Protein AF-A0A845YIT2-F1 (afdb_monomer)

Secondary structure (DSSP, 8-state):
--------HHHHHHHTT--HHHHHHHHT--HHHHHHHHH-HHHHHHHHHHHHHHHHHT--GGGG---------------PPPP---

pLDDT: mean 84.75, std 18.81, range [39.66, 98.62]

Radius of gyration: 20.64 Å; Cα contacts (8 Å, |Δi|>4): 44; chains: 1; bounding box: 56×44×48 Å

Solvent-accessible surface area (backbone atoms only — not comparable to full-atom values): 5604 Å² total; per-residue (Å²): 135,82,86,87,73,76,51,55,55,55,57,56,34,53,78,68,74,51,52,60,58,58,55,11,64,76,69,76,49,56,47,64,57,48,50,37,36,45,74,36,63,65,43,31,52,50,54,52,51,53,50,52,50,22,69,72,67,76,49,55,80,74,73,76,62,80,83,82,74,83,77,87,73,88,82,86,82,82,79,76,78,77,81,90,84,130

Nearest PDB structures (foldseek):
  4j1x-assembly2_C  TM=5.051E-01  e=2.197E-01  Streptomyces wedmorensis
  1zz9-assembly1_A-2  TM=4.687E-01  e=1.563E-01  Streptomyces wedmorensis
  1zz8-assembly2_C  TM=4.679E-01  e=1.917E-01  Streptomyces wedmorensis
  1zz6-assembly1_B-2  TM=5.056E-01  e=2.885E-01  Streptomyces wedmorensis
  1zz7-assembly1_A-2  TM=4.907E-01  e=3.306E-01  Streptomyces wedmorensis

Structure (mmCIF, N/CA/C/O backbone):
data_AF-A0A845YIT2-F1
#
_entry.id   AF-A0A845YIT2-F1
#
loop_
_atom_site.group_PDB
_atom_site.id
_atom_site.type_symbol
_atom_site.label_atom_id
_atom_site.label_alt_id
_atom_site.label_comp_id
_atom_site.label_asym_id
_atom_site.label_entity_id
_atom_site.label_seq_id
_atom_site.pdbx_PDB_ins_code
_atom_site.Cartn_x
_atom_site.Cartn_y
_atom_site.Cartn_z
_atom_site.occupancy
_atom_site.B_iso_or_equiv
_atom_site.auth_seq_id
_atom_site.auth_comp_id
_atom_site.auth_asym_id
_atom_site.auth_atom_id
_atom_site.pdbx_PDB_model_num
ATOM 1 N N . MET A 1 1 ? 10.307 13.646 -18.004 1.00 45.97 1 MET A N 1
ATOM 2 C CA . MET A 1 1 ? 9.072 13.964 -17.255 1.00 45.97 1 MET A CA 1
ATOM 3 C C . MET A 1 1 ? 8.723 12.728 -16.432 1.00 45.97 1 MET A C 1
ATOM 5 O O . MET A 1 1 ? 8.496 11.692 -17.036 1.00 45.97 1 MET A O 1
ATOM 9 N N . GLY A 1 2 ? 8.819 12.758 -15.100 1.00 70.25 2 GLY A N 1
ATOM 10 C CA . GLY A 1 2 ? 8.502 11.578 -14.278 1.00 70.25 2 GLY A CA 1
ATOM 11 C C . GLY A 1 2 ? 6.993 11.419 -14.092 1.00 70.25 2 GLY A C 1
ATOM 12 O O . GLY A 1 2 ? 6.304 12.421 -13.907 1.00 70.25 2 GLY A O 1
ATOM 13 N N . GLU A 1 3 ? 6.483 10.188 -14.131 1.00 78.69 3 GLU A N 1
ATOM 14 C CA . GLU A 1 3 ? 5.075 9.910 -13.827 1.00 78.69 3 GLU A CA 1
ATOM 15 C C . GLU A 1 3 ? 4.735 10.333 -12.387 1.00 78.69 3 GLU A C 1
ATOM 17 O O . GLU A 1 3 ? 5.518 10.127 -11.453 1.00 78.69 3 GLU A O 1
ATOM 22 N N . ASN A 1 4 ? 3.571 10.962 -12.200 1.00 85.62 4 ASN A N 1
ATOM 23 C CA . ASN A 1 4 ? 3.095 11.379 -10.886 1.00 85.62 4 ASN A CA 1
ATOM 24 C C . ASN A 1 4 ? 2.048 10.391 -10.373 1.00 85.62 4 ASN A C 1
ATOM 26 O O . ASN A 1 4 ? 0.891 10.433 -10.783 1.00 85.62 4 ASN A O 1
ATOM 30 N N . TYR A 1 5 ? 2.460 9.511 -9.467 1.00 89.94 5 TYR A N 1
ATOM 31 C CA . TYR A 1 5 ? 1.571 8.525 -8.866 1.00 89.94 5 TYR A CA 1
ATOM 32 C C . TYR A 1 5 ? 0.977 9.031 -7.548 1.00 89.94 5 TYR A C 1
ATOM 34 O O . TYR A 1 5 ? 1.672 9.632 -6.723 1.00 89.94 5 TYR A O 1
ATOM 42 N N . VAL A 1 6 ? -0.302 8.724 -7.327 1.00 91.19 6 VAL A N 1
ATOM 43 C CA . VAL A 1 6 ? -1.059 9.075 -6.117 1.00 91.19 6 VAL A CA 1
ATOM 44 C C . VAL A 1 6 ? -1.513 7.799 -5.412 1.00 91.19 6 VAL A C 1
ATOM 46 O O . VAL A 1 6 ? -1.893 6.824 -6.061 1.00 91.19 6 VAL A O 1
ATOM 49 N N . SER A 1 7 ? -1.484 7.799 -4.078 1.00 93.88 7 SER A N 1
ATOM 50 C CA . SER A 1 7 ? -1.930 6.651 -3.290 1.00 93.88 7 SER A CA 1
ATOM 51 C C . SER A 1 7 ?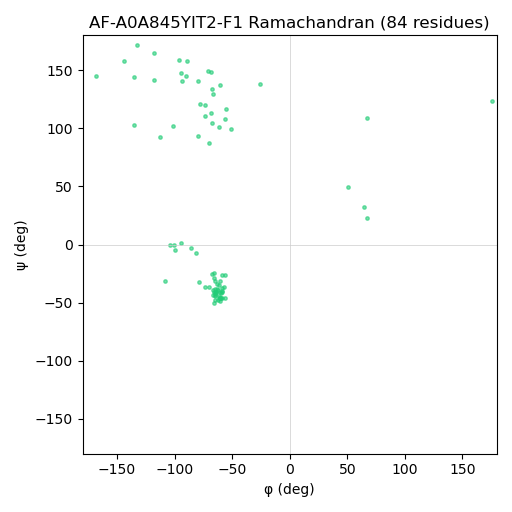 -3.433 6.438 -3.420 1.00 93.88 7 SER A C 1
ATOM 53 O O . SER A 1 7 ? -4.222 7.368 -3.260 1.00 93.88 7 SER A O 1
ATOM 55 N N . ARG A 1 8 ? -3.839 5.185 -3.644 1.00 95.12 8 ARG A N 1
ATOM 56 C CA . ARG A 1 8 ? -5.247 4.765 -3.603 1.00 95.12 8 ARG A CA 1
ATOM 57 C C . ARG A 1 8 ? -5.647 4.080 -2.297 1.00 95.12 8 ARG A C 1
ATOM 59 O O . ARG A 1 8 ? -6.831 3.803 -2.118 1.00 95.12 8 ARG A O 1
ATOM 66 N N . VAL A 1 9 ? -4.702 3.848 -1.382 1.00 95.88 9 VAL A N 1
ATOM 67 C CA . VAL A 1 9 ? -4.925 3.083 -0.141 1.00 95.88 9 VAL A CA 1
ATOM 68 C C . VAL A 1 9 ? -6.070 3.678 0.681 1.00 95.88 9 VAL A C 1
ATOM 70 O O . VAL A 1 9 ? -6.986 2.959 1.070 1.00 95.88 9 VAL A O 1
ATOM 73 N N . GLY A 1 10 ? -6.088 5.003 0.856 1.00 96.19 10 GLY A N 1
ATOM 74 C CA . GLY A 1 10 ? -7.121 5.676 1.648 1.00 96.19 10 GLY A CA 1
ATOM 75 C C . GLY A 1 10 ? -8.523 5.554 1.046 1.00 96.19 10 GLY A C 1
ATOM 76 O O . GLY A 1 10 ? -9.483 5.352 1.785 1.00 96.19 10 GLY A O 1
ATOM 77 N N . LYS A 1 11 ? -8.640 5.616 -0.288 1.00 97.25 11 LYS A N 1
ATOM 78 C CA . LYS A 1 11 ? -9.915 5.437 -0.998 1.00 97.25 11 LYS A CA 1
ATOM 79 C C . LYS A 1 11 ? -10.437 4.007 -0.832 1.00 97.25 11 LYS A C 1
ATOM 81 O O . LYS A 1 11 ? -11.569 3.827 -0.403 1.00 97.25 11 LYS A O 1
ATOM 86 N N . LEU A 1 12 ? -9.590 3.009 -1.090 1.00 97.88 12 LEU A N 1
ATOM 87 C CA . LEU A 1 12 ? -9.950 1.590 -0.957 1.00 97.88 12 LEU A CA 1
ATOM 88 C C . LEU A 1 12 ? -10.355 1.239 0.479 1.00 97.88 12 LEU A C 1
ATOM 90 O O . LEU A 1 12 ? -11.332 0.530 0.705 1.00 97.88 12 LEU A O 1
ATOM 94 N N . ARG A 1 13 ? -9.634 1.781 1.465 1.00 97.75 13 ARG A N 1
ATOM 95 C CA . ARG A 1 13 ? -9.964 1.611 2.878 1.00 97.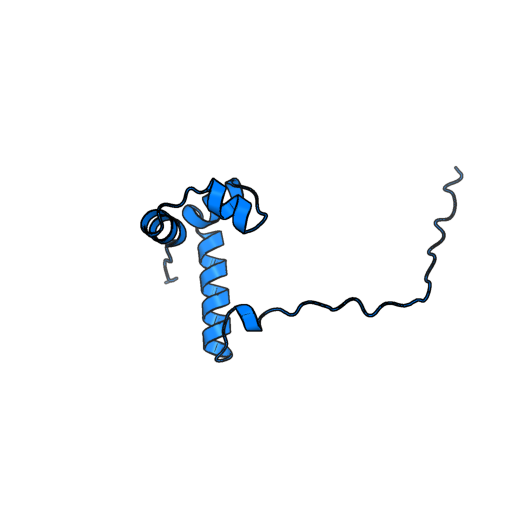75 13 ARG A CA 1
ATOM 96 C C . ARG A 1 13 ? -11.357 2.168 3.209 1.00 97.75 13 ARG A C 1
ATOM 98 O O . ARG A 1 13 ? -12.129 1.496 3.890 1.00 97.75 13 ARG A O 1
ATOM 105 N N . GLN A 1 14 ? -11.680 3.374 2.734 1.00 98.00 14 GLN A N 1
ATOM 106 C CA . GLN A 1 14 ? -12.986 4.011 2.957 1.00 98.00 14 GLN A CA 1
ATOM 107 C C . GLN A 1 14 ? -14.129 3.248 2.277 1.00 98.00 14 GLN A C 1
ATOM 109 O O . GLN A 1 14 ? -15.164 3.045 2.903 1.00 98.00 14 GLN A O 1
ATOM 114 N N . GLU A 1 15 ? -13.925 2.757 1.051 1.00 98.44 15 GLU A N 1
ATOM 115 C CA . GLU A 1 15 ? -14.894 1.911 0.330 1.00 98.44 15 GLU A CA 1
ATOM 116 C C . GLU A 1 15 ? -15.228 0.615 1.087 1.00 98.44 15 GLU A C 1
ATOM 118 O O . GLU A 1 15 ? -16.316 0.065 0.936 1.00 98.44 15 GLU A O 1
ATOM 123 N N . LYS A 1 16 ? -14.306 0.133 1.929 1.00 98.12 16 LYS A N 1
ATOM 124 C CA . LYS A 1 16 ? -14.494 -1.039 2.796 1.00 98.12 16 LYS A CA 1
ATOM 125 C C . LYS A 1 16 ? -14.970 -0.695 4.213 1.00 98.12 16 LYS A C 1
ATOM 127 O O . LYS A 1 16 ? -15.110 -1.602 5.026 1.00 98.12 16 LYS A O 1
ATOM 132 N N . GLY A 1 17 ? -15.199 0.582 4.532 1.00 98.25 17 GLY A N 1
ATOM 133 C CA . GLY A 1 17 ? -15.623 1.017 5.869 1.00 98.25 17 GLY A CA 1
ATOM 134 C C . GLY A 1 17 ? -14.566 0.813 6.962 1.00 98.25 17 GLY A C 1
ATOM 135 O O . GLY A 1 17 ? -14.911 0.711 8.136 1.00 98.25 17 GLY A O 1
ATOM 136 N N . LEU A 1 18 ? -13.283 0.735 6.595 1.00 98.44 18 LEU A N 1
ATOM 137 C CA . LEU A 1 18 ? -12.190 0.450 7.525 1.00 98.44 18 LEU A CA 1
ATOM 138 C C . LEU A 1 18 ? -11.528 1.737 8.043 1.00 98.44 18 LEU A C 1
ATOM 140 O O . LEU A 1 18 ? -11.384 2.739 7.338 1.00 98.44 18 LEU A O 1
ATOM 144 N N . THR A 1 19 ? -11.053 1.712 9.282 1.00 98.56 19 THR A N 1
ATOM 145 C CA . THR A 1 19 ? -10.200 2.753 9.878 1.00 98.56 19 THR A CA 1
ATOM 146 C C . THR A 1 19 ? -8.720 2.458 9.617 1.00 98.56 19 THR A C 1
ATOM 148 O O . THR A 1 19 ? -8.344 1.315 9.360 1.00 98.56 19 THR A O 1
ATOM 151 N N . GLN A 1 20 ? -7.848 3.475 9.680 1.00 98.62 20 GLN A N 1
ATOM 152 C CA . GLN A 1 20 ? -6.394 3.258 9.542 1.00 98.62 20 GLN A CA 1
ATOM 153 C C . GLN A 1 20 ? -5.873 2.264 10.593 1.00 98.62 20 GLN A C 1
ATOM 155 O O . GLN A 1 20 ? -5.016 1.442 10.287 1.00 98.62 20 GLN A O 1
ATOM 160 N N . ARG A 1 21 ? -6.437 2.311 11.808 1.00 98.62 21 ARG A N 1
ATOM 161 C CA . ARG A 1 21 ? -6.097 1.406 12.908 1.00 98.62 21 ARG A CA 1
ATOM 162 C C . ARG A 1 21 ? -6.465 -0.049 12.610 1.00 98.62 21 ARG A C 1
ATOM 164 O O . ARG A 1 21 ? -5.639 -0.912 12.851 1.00 98.62 21 ARG A O 1
ATOM 171 N N . GLN A 1 22 ? -7.626 -0.317 12.013 1.00 98.62 22 GLN A N 1
ATOM 172 C CA . GLN A 1 22 ? -8.004 -1.684 11.622 1.00 98.62 22 GLN A CA 1
ATOM 173 C C . GLN A 1 22 ? -7.063 -2.277 10.563 1.00 98.62 22 GLN A C 1
ATOM 175 O O . GLN A 1 22 ? -6.730 -3.453 10.638 1.00 98.62 22 GLN A O 1
ATOM 180 N N . ILE A 1 23 ? -6.604 -1.474 9.595 1.00 98.31 23 ILE A N 1
ATOM 181 C CA . ILE A 1 23 ? -5.591 -1.921 8.623 1.00 98.31 23 ILE A CA 1
ATOM 182 C C . ILE A 1 23 ? -4.257 -2.208 9.320 1.00 98.31 23 ILE A C 1
ATOM 184 O O . ILE A 1 23 ? -3.618 -3.213 9.032 1.00 98.31 23 ILE A O 1
ATOM 188 N N . ALA A 1 24 ? -3.845 -1.327 10.234 1.00 98.38 24 ALA A N 1
ATOM 189 C CA . ALA A 1 24 ? -2.604 -1.467 10.986 1.00 98.38 24 ALA A CA 1
ATOM 190 C C . ALA A 1 24 ? -2.597 -2.755 11.829 1.00 98.38 24 ALA A C 1
ATOM 192 O O . ALA A 1 24 ? -1.669 -3.551 11.724 1.00 98.38 24 ALA A O 1
ATOM 193 N N . GLU A 1 25 ? -3.679 -2.995 12.577 1.00 98.44 25 GLU A N 1
ATOM 194 C CA . GLU A 1 25 ? -3.899 -4.208 13.373 1.00 98.44 25 GLU A CA 1
ATOM 195 C C . GLU A 1 25 ? -3.900 -5.469 12.491 1.00 98.44 25 GLU A C 1
ATOM 197 O O . GLU A 1 25 ? -3.206 -6.431 12.805 1.00 98.44 25 GLU A O 1
ATOM 202 N N . ALA A 1 26 ? -4.611 -5.455 11.356 1.00 97.81 26 ALA A N 1
ATOM 203 C CA . ALA A 1 26 ? -4.700 -6.608 10.457 1.00 97.81 26 ALA A CA 1
ATOM 204 C C . ALA A 1 26 ? -3.364 -6.987 9.793 1.00 97.81 26 ALA A C 1
ATOM 206 O O . ALA A 1 26 ? -3.162 -8.148 9.450 1.00 97.81 26 ALA A O 1
ATOM 207 N N . LEU A 1 27 ? -2.470 -6.015 9.589 1.00 97.00 27 LEU A N 1
ATOM 208 C CA . LEU A 1 27 ? -1.180 -6.213 8.923 1.00 97.00 27 LEU A CA 1
ATOM 209 C C . LEU A 1 27 ? 0.009 -6.250 9.895 1.00 97.00 27 LEU A C 1
ATOM 211 O O . LEU A 1 27 ? 1.144 -6.385 9.447 1.00 97.00 27 LEU A O 1
ATOM 215 N N . GLY A 1 28 ? -0.225 -6.097 11.203 1.00 97.75 28 GLY A N 1
ATOM 216 C CA . GLY A 1 28 ? 0.837 -6.082 12.212 1.00 97.75 28 GLY A CA 1
ATOM 217 C C . GLY A 1 28 ? 1.813 -4.905 12.078 1.00 97.75 28 GLY A C 1
ATOM 218 O O . GLY A 1 28 ? 2.995 -5.053 12.377 1.00 97.75 28 GLY A O 1
ATOM 219 N N . VAL A 1 29 ? 1.346 -3.740 11.616 1.00 97.75 29 VAL A N 1
ATOM 220 C CA . VAL A 1 29 ? 2.167 -2.523 11.447 1.00 97.75 29 VAL A CA 1
ATOM 221 C C . VAL A 1 29 ? 1.660 -1.378 12.322 1.00 97.75 29 VAL A C 1
ATOM 223 O O . VAL A 1 29 ? 0.531 -1.399 12.800 1.00 97.75 29 VAL A O 1
ATOM 226 N N . ASP A 1 30 ? 2.467 -0.330 12.502 1.00 98.12 30 ASP A N 1
ATOM 227 C CA . ASP A 1 3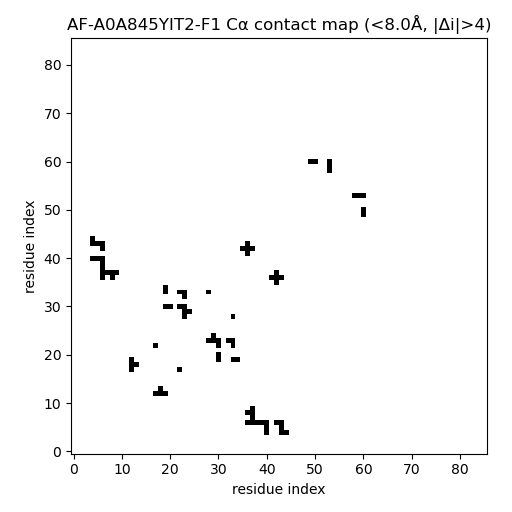0 ? 2.020 0.886 13.189 1.00 98.12 30 ASP A CA 1
ATOM 228 C C . ASP A 1 30 ? 1.015 1.709 12.350 1.00 98.12 30 ASP A C 1
ATOM 230 O O . ASP A 1 30 ? 1.087 1.770 11.118 1.00 98.12 30 ASP A O 1
ATOM 234 N N . VAL A 1 31 ? 0.095 2.419 13.012 1.00 98.00 31 VAL A N 1
ATOM 235 C CA . VAL A 1 31 ? -0.906 3.277 12.344 1.00 98.00 31 VAL A CA 1
ATOM 236 C C . VAL A 1 31 ? -0.248 4.396 11.524 1.00 98.00 31 VAL A C 1
ATOM 238 O O . VAL A 1 31 ? -0.778 4.800 10.482 1.00 98.00 31 VAL A O 1
ATOM 241 N N . SER A 1 32 ? 0.918 4.899 11.946 1.00 96.12 32 SER A N 1
ATOM 242 C CA . SER A 1 32 ? 1.688 5.889 11.186 1.00 96.12 32 SER A CA 1
ATOM 243 C C . SER A 1 32 ? 2.198 5.332 9.854 1.00 96.12 32 SER A C 1
ATOM 245 O O . SER A 1 32 ? 2.219 6.072 8.870 1.00 96.12 32 SER A O 1
ATOM 247 N N . THR A 1 33 ? 2.497 4.032 9.770 1.00 95.44 33 THR A N 1
ATOM 248 C CA . THR A 1 33 ? 2.858 3.350 8.519 1.00 95.44 33 THR A CA 1
ATOM 249 C C . THR A 1 33 ? 1.703 3.404 7.523 1.00 95.44 33 THR A C 1
ATOM 251 O O . THR A 1 33 ? 1.889 3.837 6.385 1.00 95.44 33 THR A O 1
ATOM 254 N N . VAL A 1 34 ? 0.481 3.084 7.966 1.00 96.56 34 VAL A N 1
ATOM 255 C CA . VAL A 1 34 ? -0.728 3.177 7.127 1.00 96.56 34 VAL A CA 1
ATOM 256 C C . VAL A 1 34 ? -0.976 4.618 6.680 1.00 96.56 34 VAL A C 1
ATOM 258 O O . VAL A 1 34 ? -1.219 4.883 5.502 1.00 96.56 34 VAL A O 1
ATOM 261 N N . ARG A 1 35 ? -0.845 5.586 7.593 1.00 95.25 35 ARG A N 1
ATOM 262 C CA . ARG A 1 35 ? -0.942 7.015 7.259 1.00 95.25 35 ARG A CA 1
ATOM 263 C C . ARG A 1 35 ? 0.096 7.431 6.212 1.00 95.25 35 ARG A C 1
ATOM 265 O O . ARG A 1 35 ? -0.235 8.210 5.317 1.00 95.25 35 ARG A O 1
ATOM 272 N N . ASN A 1 36 ? 1.324 6.927 6.310 1.00 93.88 36 ASN A N 1
ATOM 273 C CA . ASN A 1 36 ? 2.388 7.209 5.352 1.00 93.88 36 ASN A CA 1
ATOM 274 C C . ASN A 1 36 ? 2.073 6.614 3.980 1.00 93.88 36 ASN A C 1
ATOM 276 O O . ASN A 1 36 ? 2.276 7.297 2.980 1.00 93.88 36 ASN A O 1
ATOM 280 N N . TRP A 1 37 ? 1.502 5.411 3.904 1.00 95.12 37 TRP A N 1
ATOM 281 C CA . TRP A 1 37 ? 1.018 4.864 2.634 1.00 95.12 37 TRP A CA 1
ATOM 282 C C . TRP A 1 37 ? -0.080 5.723 2.004 1.00 95.12 37 TRP A C 1
ATOM 284 O O . TRP A 1 37 ? -0.133 5.833 0.782 1.00 95.12 37 TRP A O 1
ATOM 294 N N . GLU A 1 38 ? -0.947 6.347 2.806 1.00 94.81 38 GLU A N 1
ATOM 295 C CA . GLU A 1 38 ? -2.039 7.198 2.312 1.00 94.81 38 GLU A CA 1
ATOM 296 C C . GLU A 1 38 ? -1.589 8.606 1.893 1.00 94.81 38 GLU A C 1
ATOM 298 O O . GLU A 1 38 ? -2.183 9.179 0.982 1.00 94.81 38 GLU A O 1
ATOM 303 N N . LYS A 1 39 ? -0.565 9.174 2.544 1.00 89.12 39 LYS A N 1
ATOM 304 C CA . LYS A 1 39 ? -0.143 10.574 2.338 1.00 89.12 39 LYS A CA 1
ATOM 305 C C . LYS A 1 39 ? 1.181 10.750 1.594 1.00 89.12 39 LYS A C 1
ATOM 307 O O . LYS A 1 39 ? 1.365 11.773 0.939 1.00 89.12 39 LYS A O 1
ATOM 312 N N . SER A 1 40 ? 2.123 9.818 1.730 1.00 80.62 40 SER A N 1
ATOM 313 C CA . SER A 1 40 ? 3.485 9.975 1.208 1.00 80.62 40 SER A CA 1
ATOM 314 C C . SER A 1 40 ? 3.620 9.446 -0.214 1.00 80.62 40 SER A C 1
ATOM 316 O O . SER A 1 40 ? 3.069 8.406 -0.574 1.00 80.62 40 S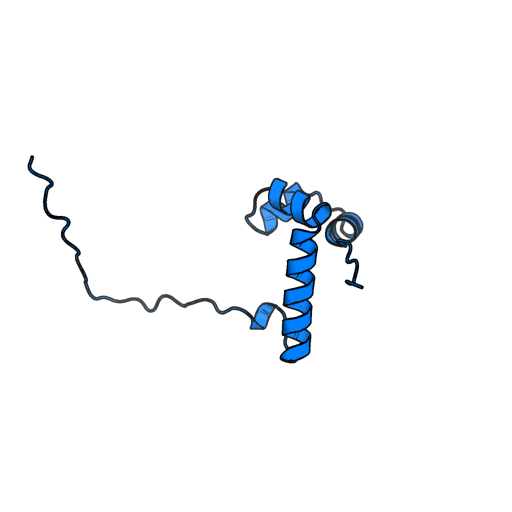ER A O 1
ATOM 318 N N . ARG A 1 41 ? 4.454 10.124 -1.009 1.00 77.31 41 ARG A N 1
ATOM 319 C CA . ARG A 1 41 ? 4.856 9.657 -2.343 1.00 77.31 41 ARG A CA 1
ATOM 320 C C . ARG A 1 41 ? 5.727 8.402 -2.271 1.00 77.31 41 ARG A C 1
ATOM 322 O O . ARG A 1 41 ? 5.753 7.641 -3.231 1.00 77.31 41 ARG A O 1
ATOM 329 N N . ASP A 1 42 ? 6.428 8.168 -1.163 1.00 79.69 42 ASP A N 1
ATOM 330 C CA . ASP A 1 42 ? 7.361 7.041 -1.057 1.00 79.69 42 ASP A CA 1
ATOM 331 C C . ASP A 1 42 ? 6.644 5.695 -0.916 1.00 79.69 42 ASP A C 1
ATOM 333 O O . ASP A 1 42 ? 7.043 4.731 -1.567 1.00 79.69 42 ASP A O 1
ATOM 337 N N . GLY A 1 43 ? 5.518 5.649 -0.191 1.00 80.50 43 GLY A N 1
ATOM 338 C CA . GLY A 1 43 ? 4.650 4.466 -0.166 1.00 80.50 43 GLY A CA 1
ATOM 339 C C . GLY A 1 43 ? 4.124 4.122 -1.562 1.00 80.50 43 GLY A C 1
ATOM 340 O O . GLY A 1 43 ? 4.177 2.972 -1.989 1.00 80.50 43 GLY A O 1
ATOM 341 N N . VAL A 1 44 ? 3.724 5.142 -2.330 1.00 90.06 44 VAL A N 1
ATOM 342 C CA . VAL A 1 44 ? 3.248 4.957 -3.708 1.00 90.06 44 VAL A CA 1
ATOM 343 C C . VAL A 1 44 ? 4.342 4.413 -4.623 1.00 90.06 44 VAL A C 1
ATOM 345 O O . VAL A 1 44 ? 4.080 3.505 -5.408 1.00 90.06 44 VAL A O 1
ATOM 348 N N . LYS A 1 45 ? 5.580 4.911 -4.507 1.00 90.44 45 LYS A N 1
ATOM 349 C CA . LYS A 1 45 ? 6.712 4.393 -5.293 1.00 90.44 45 LYS A CA 1
ATOM 350 C C . LYS A 1 45 ? 6.950 2.905 -5.038 1.00 90.44 45 LYS A C 1
ATOM 352 O O . LYS A 1 45 ? 7.280 2.195 -5.984 1.00 90.44 45 LYS A O 1
ATOM 357 N N . MET A 1 46 ? 6.789 2.432 -3.799 1.00 91.12 46 MET A N 1
ATOM 358 C CA . MET A 1 46 ? 6.922 1.005 -3.490 1.00 91.12 46 MET A CA 1
ATOM 359 C C . MET A 1 46 ? 5.833 0.182 -4.187 1.00 91.12 46 MET A C 1
ATOM 361 O O . MET A 1 46 ? 6.160 -0.779 -4.878 1.00 91.12 46 MET A O 1
ATOM 365 N N . PHE A 1 47 ? 4.565 0.601 -4.104 1.00 93.44 47 PHE A N 1
ATOM 366 C CA . PHE A 1 47 ? 3.468 -0.089 -4.796 1.00 93.44 47 PHE A CA 1
ATOM 367 C C . PHE A 1 47 ? 3.673 -0.142 -6.315 1.00 93.44 47 PHE A C 1
ATOM 369 O O . PHE A 1 47 ? 3.449 -1.180 -6.926 1.00 93.44 47 PHE A O 1
ATOM 376 N N . VAL A 1 48 ? 4.168 0.943 -6.921 1.00 94.44 48 VAL A N 1
ATOM 377 C CA . VAL A 1 48 ? 4.489 0.983 -8.358 1.00 94.44 48 VAL A CA 1
ATOM 378 C C . VAL A 1 48 ? 5.611 0.009 -8.714 1.00 94.44 48 VAL A C 1
ATOM 380 O O . VAL A 1 48 ? 5.537 -0.649 -9.746 1.00 94.4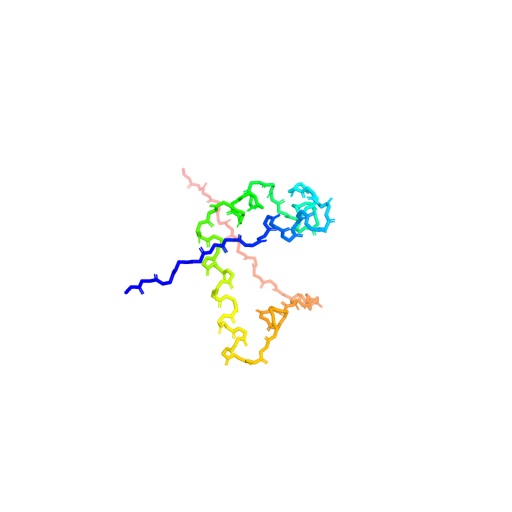4 48 VAL A O 1
ATOM 383 N N . ARG A 1 49 ? 6.657 -0.099 -7.885 1.00 95.19 49 ARG A N 1
ATOM 384 C CA . ARG A 1 49 ? 7.747 -1.062 -8.118 1.00 95.19 49 ARG A CA 1
ATOM 385 C C . ARG A 1 49 ? 7.251 -2.501 -8.028 1.00 95.19 49 ARG A C 1
ATOM 387 O O . ARG A 1 49 ? 7.588 -3.284 -8.903 1.00 95.19 49 ARG A O 1
ATOM 394 N N . VAL A 1 50 ? 6.436 -2.822 -7.022 1.00 96.44 50 VAL A N 1
ATOM 395 C CA . VAL A 1 50 ? 5.832 -4.157 -6.875 1.00 96.44 50 VAL A CA 1
ATOM 396 C C . VAL A 1 50 ? 4.947 -4.485 -8.074 1.00 96.44 50 VAL A C 1
ATOM 398 O O . VAL A 1 50 ? 5.104 -5.555 -8.647 1.00 96.44 50 VAL A O 1
ATOM 401 N N . ALA A 1 51 ? 4.090 -3.555 -8.508 1.00 96.44 51 ALA A N 1
ATOM 402 C CA . ALA A 1 51 ? 3.262 -3.744 -9.700 1.00 96.44 51 ALA A CA 1
ATOM 403 C C . ALA A 1 51 ? 4.117 -4.007 -10.951 1.00 96.44 51 ALA A C 1
ATOM 405 O O . ALA A 1 51 ? 3.884 -4.980 -11.652 1.00 96.44 51 ALA A O 1
ATOM 406 N N . LYS A 1 52 ? 5.180 -3.219 -11.170 1.00 96.94 52 LYS A N 1
ATOM 407 C CA . LYS A 1 52 ? 6.104 -3.431 -12.297 1.00 96.94 52 LYS A CA 1
ATOM 408 C C . LYS A 1 52 ? 6.851 -4.764 -12.228 1.00 96.94 52 LYS A C 1
ATOM 410 O O . LYS A 1 52 ? 7.146 -5.323 -13.275 1.00 96.94 52 LYS A O 1
ATOM 415 N N . LEU A 1 53 ? 7.184 -5.256 -11.032 1.00 98.25 53 LEU A N 1
ATOM 416 C CA . LEU A 1 53 ? 7.763 -6.595 -10.871 1.00 98.25 53 LEU A CA 1
ATOM 417 C C . LEU A 1 53 ? 6.750 -7.682 -11.243 1.00 98.25 53 LEU A C 1
ATOM 419 O O . LEU A 1 53 ? 7.111 -8.605 -11.960 1.00 98.25 53 LEU A O 1
ATOM 423 N N . CYS A 1 54 ? 5.497 -7.538 -10.805 1.00 98.50 54 CYS A N 1
ATOM 424 C CA . CYS A 1 54 ? 4.414 -8.460 -11.152 1.00 98.50 54 CYS A CA 1
ATOM 425 C C . CYS A 1 54 ? 4.176 -8.495 -12.670 1.00 98.50 54 CYS A C 1
ATOM 427 O O . CYS A 1 54 ? 4.137 -9.574 -13.250 1.00 98.50 54 CYS A O 1
ATOM 429 N N . ASP A 1 55 ? 4.119 -7.327 -13.322 1.00 98.12 55 ASP A N 1
ATOM 430 C CA . ASP A 1 55 ? 3.972 -7.221 -14.780 1.00 98.12 55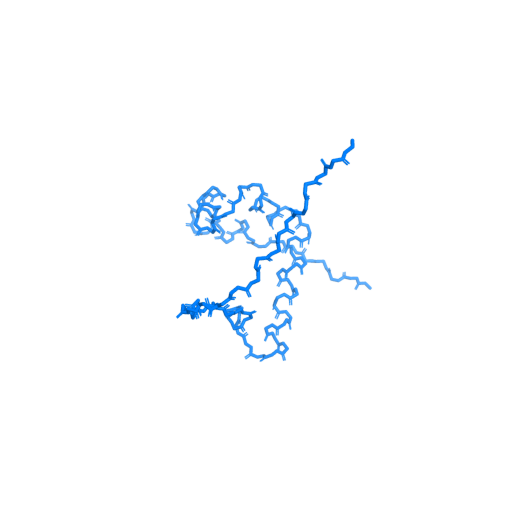 ASP A CA 1
ATOM 431 C C . ASP A 1 55 ? 5.167 -7.841 -15.525 1.00 98.12 55 ASP A C 1
ATOM 433 O O . ASP A 1 55 ? 5.001 -8.469 -16.568 1.00 98.12 55 ASP A O 1
ATOM 437 N N . LEU A 1 56 ? 6.387 -7.656 -15.004 1.00 98.44 56 LEU A N 1
ATOM 438 C CA . LEU A 1 56 ? 7.614 -8.166 -15.620 1.00 98.44 56 LEU A CA 1
ATOM 439 C C . LEU A 1 56 ? 7.727 -9.691 -15.533 1.00 98.44 56 LEU A C 1
ATOM 441 O O . LEU A 1 56 ? 8.270 -10.313 -16.445 1.00 98.44 56 LEU A O 1
ATOM 445 N N . PHE A 1 57 ? 7.274 -10.278 -14.428 1.00 98.31 57 PHE A N 1
ATOM 446 C CA . PHE A 1 57 ? 7.399 -11.710 -14.158 1.00 98.31 57 PHE A CA 1
ATOM 447 C C . PHE A 1 57 ? 6.122 -12.504 -14.436 1.00 98.31 57 PHE A C 1
ATOM 449 O O . PHE A 1 57 ? 6.141 -13.717 -14.257 1.00 98.31 57 PHE A O 1
ATOM 456 N N . ASP A 1 58 ? 5.048 -11.839 -14.870 1.00 98.06 58 ASP A N 1
ATOM 457 C CA . ASP A 1 58 ? 3.716 -12.430 -15.035 1.00 98.06 58 ASP A CA 1
ATOM 458 C C . ASP A 1 58 ? 3.265 -13.180 -13.767 1.00 98.06 58 ASP A C 1
ATOM 460 O O . ASP A 1 58 ? 2.887 -14.351 -13.791 1.00 98.06 58 ASP A O 1
ATOM 464 N N . CYS A 1 59 ? 3.380 -12.507 -12.616 1.00 98.12 59 CYS A N 1
ATOM 465 C CA . CYS A 1 59 ? 3.112 -13.090 -11.302 1.00 98.12 59 CYS A CA 1
ATOM 466 C C . CYS A 1 59 ? 2.225 -12.200 -10.420 1.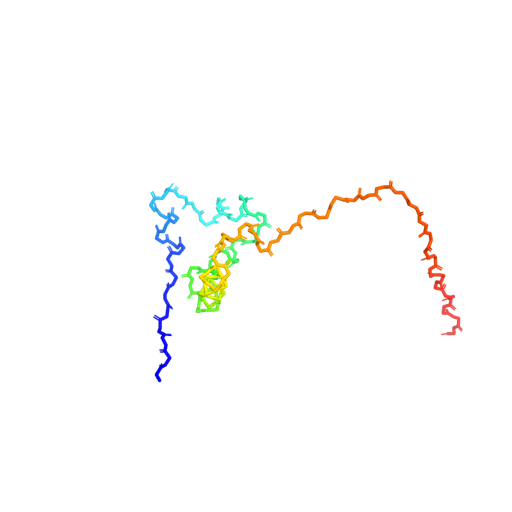00 98.12 59 CYS A C 1
ATOM 468 O O . CYS A 1 59 ? 1.918 -11.052 -10.746 1.00 98.12 59 CYS A O 1
ATOM 470 N N . GLN A 1 60 ? 1.788 -12.735 -9.283 1.00 97.69 60 GLN A N 1
ATOM 471 C CA . GLN A 1 60 ? 1.088 -12.000 -8.235 1.00 97.69 60 GLN A CA 1
ATOM 472 C C . GLN A 1 60 ? 2.066 -11.550 -7.135 1.00 97.69 60 GLN A C 1
ATOM 474 O O . GLN A 1 60 ? 3.107 -12.175 -6.933 1.00 97.69 60 GLN A O 1
ATOM 479 N N . PRO A 1 61 ? 1.732 -10.521 -6.326 1.00 96.62 61 PRO A N 1
ATOM 480 C CA . PRO A 1 61 ? 2.580 -10.104 -5.204 1.00 96.62 61 PRO A CA 1
ATOM 481 C C . PRO A 1 61 ? 2.891 -11.219 -4.194 1.00 96.62 61 PRO A C 1
ATOM 483 O O . PRO A 1 61 ? 3.918 -11.166 -3.523 1.00 96.62 61 PRO A O 1
ATOM 486 N N . THR A 1 62 ? 2.013 -12.221 -4.084 1.00 96.31 62 THR A N 1
ATOM 487 C CA . THR A 1 62 ? 2.213 -13.418 -3.253 1.00 96.31 62 THR A CA 1
ATOM 488 C C . THR A 1 62 ? 3.365 -14.294 -3.729 1.00 96.31 62 THR A C 1
ATOM 490 O O . THR A 1 62 ? 3.950 -14.998 -2.918 1.00 96.31 62 THR A O 1
ATOM 493 N N . ASP A 1 63 ? 3.723 -14.226 -5.011 1.00 96.62 63 ASP A N 1
ATOM 494 C CA . ASP A 1 63 ? 4.821 -15.005 -5.589 1.00 96.62 63 ASP A CA 1
ATOM 495 C C . ASP A 1 63 ? 6.194 -14.357 -5.322 1.00 96.62 63 ASP A C 1
ATOM 497 O O . ASP A 1 63 ? 7.233 -14.941 -5.621 1.00 96.62 63 ASP A O 1
ATOM 501 N N . LEU A 1 64 ? 6.224 -13.140 -4.756 1.00 95.69 64 LEU A N 1
ATOM 502 C CA . LEU A 1 64 ? 7.457 -12.395 -4.471 1.00 95.69 64 LEU A CA 1
ATOM 503 C C . LEU A 1 64 ? 8.105 -12.757 -3.123 1.00 95.69 64 LEU A C 1
ATOM 505 O O . LEU A 1 64 ? 9.164 -12.216 -2.801 1.00 95.69 64 LEU A O 1
ATOM 509 N N . TYR A 1 65 ? 7.490 -13.629 -2.321 1.00 94.31 65 TYR A N 1
ATOM 510 C CA . TYR A 1 65 ? 8.038 -14.090 -1.044 1.00 94.31 65 TYR A CA 1
ATOM 511 C C . TYR A 1 65 ? 7.708 -15.566 -0.792 1.00 94.31 65 TYR A C 1
ATOM 513 O O . TYR A 1 65 ? 6.756 -16.110 -1.341 1.00 94.31 65 TYR A O 1
ATOM 521 N N . ALA A 1 66 ? 8.493 -16.214 0.066 1.00 93.38 66 ALA A N 1
ATOM 522 C CA . ALA A 1 66 ? 8.236 -17.566 0.545 1.00 93.38 66 ALA A CA 1
ATOM 523 C C . ALA A 1 66 ? 8.462 -17.616 2.058 1.00 93.38 66 ALA A C 1
ATOM 525 O O . ALA A 1 66 ? 9.351 -16.943 2.580 1.00 93.38 66 ALA A O 1
ATOM 526 N N . GLU A 1 67 ? 7.656 -18.407 2.760 1.00 89.50 67 GLU A N 1
ATOM 527 C CA . GLU A 1 67 ? 7.897 -18.712 4.167 1.00 89.50 67 GLU A CA 1
ATOM 528 C C . GLU A 1 67 ? 9.003 -19.765 4.259 1.00 89.50 67 GLU A C 1
ATOM 530 O O . GLU A 1 67 ? 8.873 -20.870 3.721 1.00 89.50 67 GLU A O 1
ATOM 535 N N . GLU A 1 68 ? 10.095 -19.444 4.948 1.00 85.25 68 GLU A N 1
ATOM 536 C CA . GLU A 1 68 ? 11.062 -20.461 5.342 1.00 85.25 68 GLU A CA 1
ATOM 537 C C . GLU A 1 68 ? 10.395 -21.360 6.388 1.00 85.25 68 GLU A C 1
ATOM 539 O O . GLU A 1 68 ? 10.064 -20.927 7.491 1.00 85.25 68 GLU A O 1
ATOM 544 N N . LYS A 1 69 ? 10.149 -22.629 6.044 1.00 73.50 69 LYS A N 1
ATOM 545 C CA . LYS A 1 69 ? 9.791 -23.619 7.059 1.00 73.50 69 LYS A CA 1
ATOM 546 C C . LYS A 1 69 ? 11.065 -23.939 7.818 1.00 73.50 69 LYS A C 1
ATOM 548 O O . LYS A 1 69 ? 11.947 -24.576 7.244 1.00 73.50 69 LYS A O 1
ATOM 553 N N . ASP A 1 70 ? 11.143 -23.516 9.077 1.00 65.00 70 ASP A N 1
ATOM 554 C CA . ASP A 1 70 ? 12.205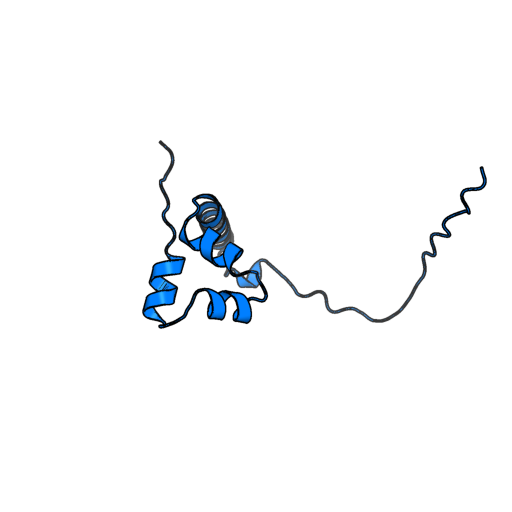 -23.924 9.996 1.00 65.00 70 ASP A CA 1
ATOM 555 C C . ASP A 1 70 ? 12.317 -25.455 9.991 1.00 65.00 70 ASP A C 1
ATOM 557 O O . ASP A 1 70 ? 11.539 -26.182 10.616 1.00 65.00 70 ASP A O 1
ATOM 561 N N . GLY A 1 71 ? 13.292 -25.962 9.239 1.00 58.41 71 GLY A N 1
ATOM 562 C CA . GLY A 1 71 ? 13.716 -27.347 9.286 1.00 58.41 71 GLY A CA 1
ATOM 563 C C . GLY A 1 71 ? 14.426 -27.571 10.611 1.00 58.41 71 GLY A C 1
ATOM 564 O O . GLY A 1 71 ? 15.642 -27.423 10.702 1.00 58.41 71 GLY A O 1
ATOM 565 N N . GLY A 1 72 ? 13.676 -27.900 11.662 1.00 53.28 72 GLY A N 1
ATOM 566 C CA . GLY A 1 72 ? 14.269 -28.338 12.920 1.00 53.28 72 GLY A CA 1
ATOM 567 C C . GLY A 1 72 ? 15.184 -29.539 12.670 1.00 53.28 72 GLY A C 1
ATOM 568 O O . GLY A 1 72 ? 14.688 -30.606 12.334 1.00 53.28 72 GLY A O 1
ATOM 569 N N . ILE A 1 73 ? 16.508 -29.365 12.745 1.00 55.28 73 ILE A N 1
ATOM 570 C CA . ILE A 1 73 ? 17.351 -29.626 13.930 1.00 55.28 73 ILE A CA 1
ATOM 571 C C . ILE A 1 73 ? 18.852 -29.405 13.618 1.00 55.28 73 ILE A C 1
ATOM 573 O O . ILE A 1 73 ? 19.430 -30.064 12.766 1.00 55.28 73 ILE A O 1
ATOM 577 N N . GLY A 1 74 ? 19.486 -28.524 14.405 1.00 50.81 74 GLY A N 1
ATOM 578 C CA . GLY A 1 74 ? 20.831 -28.677 14.987 1.00 50.81 74 GLY A CA 1
ATOM 579 C C . GLY A 1 74 ? 22.084 -28.682 14.094 1.00 50.81 74 GLY A C 1
ATOM 580 O O . GLY A 1 74 ? 22.448 -29.720 13.565 1.00 50.81 74 GLY A O 1
ATOM 581 N N . ASN A 1 75 ? 22.891 -27.612 14.156 1.00 48.34 75 ASN A N 1
ATOM 582 C CA . ASN A 1 75 ? 24.218 -27.654 14.802 1.00 48.34 75 ASN A CA 1
ATOM 583 C C . ASN A 1 75 ? 24.813 -26.241 15.005 1.00 48.34 75 ASN A C 1
ATOM 585 O O . ASN A 1 75 ? 24.643 -25.346 14.187 1.00 48.34 75 ASN A O 1
ATOM 589 N N . ARG A 1 76 ? 25.534 -26.107 16.123 1.00 53.75 76 ARG A N 1
ATOM 590 C CA . ARG A 1 76 ? 26.413 -25.025 16.601 1.00 53.75 76 ARG A CA 1
ATOM 591 C C . ARG A 1 76 ? 27.056 -24.130 15.536 1.00 53.75 76 ARG A C 1
ATOM 593 O O . ARG A 1 76 ? 27.791 -24.637 14.700 1.00 53.75 76 ARG A O 1
ATOM 600 N N . LEU A 1 77 ? 27.073 -22.827 15.833 1.00 50.44 77 LEU A N 1
ATOM 601 C CA . LEU A 1 77 ? 28.326 -22.155 16.208 1.00 50.44 77 LEU A CA 1
ATOM 602 C C . LEU A 1 77 ? 28.100 -21.253 17.427 1.00 50.44 77 LEU A C 1
ATOM 604 O O . LEU A 1 77 ? 27.565 -20.151 17.339 1.00 50.44 77 LEU A O 1
ATOM 608 N N . SER A 1 78 ? 28.548 -21.746 18.581 1.00 55.25 78 SER A N 1
ATOM 609 C CA . SER A 1 78 ? 28.862 -20.929 19.745 1.00 55.25 78 SER A CA 1
ATOM 610 C C . SER A 1 78 ? 29.979 -19.958 19.369 1.00 55.25 78 SER A C 1
ATOM 612 O O . SER A 1 78 ? 31.148 -20.340 19.354 1.00 55.25 78 SER A O 1
ATOM 614 N N . HIS A 1 79 ? 29.640 -18.705 19.089 1.00 51.53 79 HIS A N 1
ATOM 615 C CA . HIS A 1 79 ? 30.617 -17.635 19.222 1.00 51.53 79 HIS A CA 1
ATOM 616 C C . HIS A 1 79 ? 30.677 -17.291 20.706 1.00 51.53 79 HIS A C 1
ATOM 618 O O . HIS A 1 79 ? 29.857 -16.547 21.237 1.00 51.53 79 HIS A O 1
ATOM 624 N N . THR A 1 80 ? 31.620 -17.925 21.399 1.00 48.09 80 THR A N 1
ATOM 625 C CA . THR A 1 80 ? 32.091 -17.450 22.694 1.00 48.09 80 THR A CA 1
ATOM 626 C C . THR A 1 80 ? 32.559 -16.011 22.511 1.00 48.09 80 THR A C 1
ATOM 628 O O . THR A 1 80 ? 33.504 -15.761 21.764 1.00 48.09 80 THR A O 1
ATOM 631 N N . ASN A 1 81 ? 31.900 -15.071 23.178 1.00 44.28 81 ASN A N 1
ATOM 632 C CA . ASN A 1 81 ? 32.455 -13.743 23.377 1.00 44.28 81 ASN A CA 1
ATOM 633 C C . ASN A 1 81 ? 33.565 -13.882 24.438 1.00 44.28 81 ASN A C 1
ATOM 635 O O . ASN A 1 81 ? 33.262 -14.374 25.531 1.00 44.28 81 ASN A O 1
ATOM 639 N N . PRO A 1 82 ? 34.838 -13.551 24.161 1.00 48.09 82 PRO A N 1
ATOM 640 C CA . PRO A 1 82 ? 35.844 -13.525 25.214 1.00 48.09 82 PRO A CA 1
ATOM 641 C C . PRO A 1 82 ? 35.529 -12.367 26.181 1.00 48.09 82 PRO A C 1
ATOM 643 O O . PRO A 1 82 ? 34.970 -11.352 25.757 1.00 48.09 82 PRO A O 1
ATOM 646 N N . PRO A 1 83 ? 35.849 -12.488 27.481 1.00 49.00 83 PRO A N 1
ATOM 647 C CA . PRO A 1 83 ? 35.596 -11.413 28.430 1.00 49.00 83 PRO A CA 1
ATOM 648 C C . PRO A 1 83 ? 36.483 -10.210 28.090 1.00 49.00 83 PRO A C 1
ATOM 650 O O . PRO A 1 83 ? 37.697 -10.355 27.944 1.00 49.00 83 PRO A O 1
ATOM 653 N N . LEU A 1 84 ? 35.887 -9.019 27.987 1.00 44.88 84 LEU A N 1
ATOM 654 C CA . LEU A 1 84 ? 36.651 -7.775 28.003 1.00 44.88 84 LEU A CA 1
ATOM 655 C C . LEU A 1 84 ? 37.247 -7.616 29.404 1.00 44.88 84 LEU A C 1
ATOM 657 O O . LEU A 1 84 ? 36.539 -7.328 30.366 1.00 44.88 84 LEU A O 1
ATOM 661 N N . LEU A 1 85 ? 38.548 -7.868 29.499 1.00 44.09 85 LEU A N 1
ATOM 662 C CA . LEU A 1 85 ? 39.373 -7.650 30.677 1.00 44.09 85 LEU A CA 1
ATOM 663 C C . LEU A 1 85 ? 40.351 -6.522 30.334 1.00 44.09 85 LEU A C 1
ATOM 665 O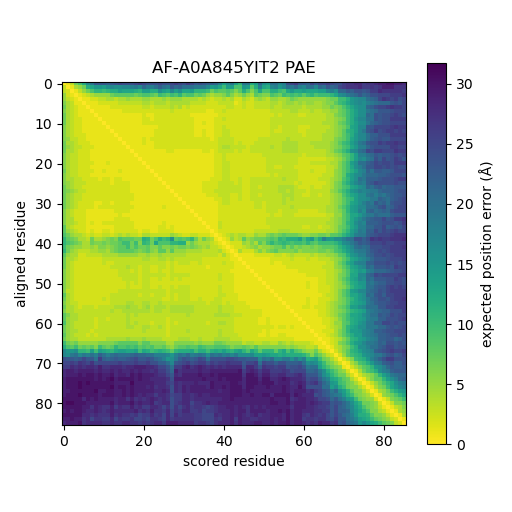 O . LEU A 1 85 ? 41.385 -6.788 29.723 1.00 44.09 85 LEU A O 1
ATOM 669 N N . LEU A 1 86 ? 39.958 -5.283 30.656 1.00 39.66 86 LEU A N 1
ATOM 670 C CA . LEU A 1 86 ? 40.785 -4.122 31.036 1.00 39.66 86 LEU A CA 1
ATOM 671 C C . LEU A 1 86 ? 39.891 -2.897 31.259 1.00 39.66 86 LEU A C 1
ATOM 673 O O . LEU A 1 86 ? 39.243 -2.452 30.286 1.00 39.66 86 LEU A O 1
#

Foldseek 3Di:
DDDDDAACLVVVCVVVVHDLVRVCVVVVHDSVVSVCSHPPPVVRVVVVVLVVVCVVVVHDSVVVDDDPDPPDDDDDDPPPDDDPDD

Mean predicted aligned error: 10.08 Å

Sequence (86 aa):
MGENYVSRVGKLRQEKGLTQRQIAEALGVDVSTVRNWEKSRDGVKMFVRVAKLCDLFDCQPTDLYAEEKDGGIGNRLSHTNPPLLL